Protein AF-A0A935DEQ8-F1 (afdb_monomer_lite)

Radius of gyration: 13.07 Å; chains: 1; bounding box: 27×20×39 Å

Foldseek 3Di:
DDQDPVPRDDDPPPQCVQQPAWAEWDADPAAIWTFFQQFIWGDGPPDHTDDTQGPPHRPVGGFHYWDDDDQWIWTQHPRGIDIDGNDDD

Structure (mmCIF, N/CA/C/O backbone):
data_AF-A0A935DEQ8-F1
#
_entry.id   AF-A0A935DEQ8-F1
#
loop_
_atom_site.group_PDB
_atom_site.id
_atom_site.type_symbol
_atom_site.label_atom_id
_atom_site.label_alt_id
_atom_site.label_comp_id
_atom_site.label_asym_id
_atom_site.label_entity_id
_atom_site.label_seq_id
_atom_site.pdbx_PDB_ins_code
_atom_site.Cartn_x
_atom_site.Cartn_y
_atom_site.Cartn_z
_atom_site.occupancy
_atom_site.B_iso_or_equiv
_atom_site.auth_seq_id
_atom_site.auth_comp_id
_atom_site.auth_asym_id
_atom_site.auth_atom_id
_atom_site.pdbx_PDB_model_num
ATOM 1 N N . MET A 1 1 ? -6.563 -2.233 -12.580 1.00 68.19 1 MET A N 1
ATOM 2 C CA . MET A 1 1 ? -5.596 -2.089 -13.689 1.00 68.19 1 MET A CA 1
ATOM 3 C C . MET A 1 1 ? -6.081 -0.980 -14.601 1.00 68.19 1 MET A C 1
ATOM 5 O O . MET A 1 1 ? -7.276 -0.914 -14.859 1.00 68.19 1 MET A O 1
ATOM 9 N N . TRP A 1 2 ? -5.183 -0.097 -15.022 1.00 79.50 2 TRP A N 1
ATOM 10 C CA . TRP A 1 2 ? -5.468 1.010 -15.931 1.00 79.50 2 TRP A CA 1
ATOM 11 C C . TRP A 1 2 ? -4.899 0.678 -17.305 1.00 79.50 2 TRP A C 1
ATOM 13 O O . TRP A 1 2 ? -3.798 0.134 -17.399 1.00 79.50 2 TRP A O 1
ATOM 23 N N . ARG A 1 3 ? -5.656 0.972 -18.360 1.00 86.31 3 ARG A N 1
ATOM 24 C CA . ARG A 1 3 ? -5.183 0.806 -19.730 1.00 86.31 3 ARG A CA 1
ATOM 25 C C . ARG A 1 3 ? -4.620 2.134 -20.206 1.00 86.31 3 ARG A C 1
ATOM 27 O O . ARG A 1 3 ? -5.359 3.112 -20.281 1.00 86.31 3 ARG A O 1
ATOM 34 N N . ASP A 1 4 ? -3.329 2.150 -20.500 1.00 83.31 4 ASP A N 1
ATOM 35 C CA . ASP A 1 4 ? -2.649 3.341 -20.988 1.00 83.31 4 ASP A CA 1
ATOM 36 C C . ASP A 1 4 ? -3.215 3.767 -22.347 1.00 83.31 4 ASP A C 1
ATOM 38 O O . ASP A 1 4 ? -3.204 2.956 -23.274 1.00 83.31 4 ASP A O 1
ATOM 42 N N . PRO A 1 5 ? -3.733 5.000 -22.500 1.00 87.56 5 PRO A N 1
ATOM 43 C CA . PRO A 1 5 ? -4.282 5.455 -23.766 1.00 87.56 5 PRO A CA 1
ATOM 44 C C . PRO A 1 5 ? -3.211 5.631 -24.847 1.00 87.56 5 PRO A C 1
ATOM 46 O O . PRO A 1 5 ? -3.560 5.584 -26.022 1.00 87.56 5 PRO A O 1
ATOM 49 N N . LEU A 1 6 ? -1.934 5.813 -24.483 1.00 88.81 6 LEU A N 1
ATOM 50 C CA . LEU A 1 6 ? -0.842 5.982 -25.446 1.00 88.81 6 LEU A CA 1
ATOM 51 C C . LEU A 1 6 ? -0.292 4.637 -25.920 1.00 88.81 6 LEU A C 1
ATOM 53 O O . LEU A 1 6 ? -0.158 4.409 -27.118 1.00 88.81 6 LEU A O 1
ATOM 57 N N . SER A 1 7 ? 0.028 3.740 -24.984 1.00 91.31 7 SER A N 1
ATOM 58 C CA . SER A 1 7 ? 0.659 2.451 -25.304 1.00 91.31 7 SER A CA 1
ATOM 59 C C . SER A 1 7 ? -0.324 1.283 -25.432 1.00 91.31 7 SER A C 1
ATOM 61 O O . SER A 1 7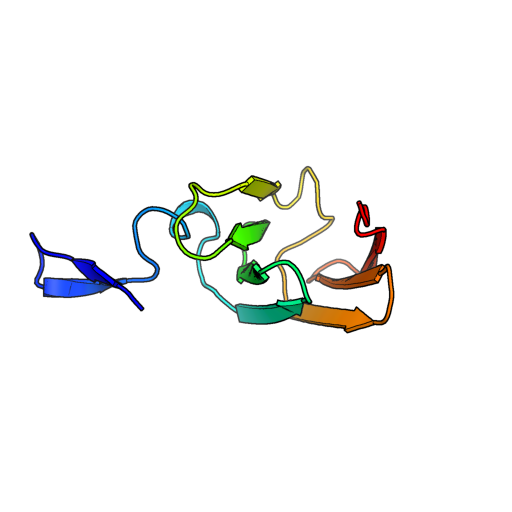 ? 0.037 0.219 -25.929 1.00 91.31 7 SER A O 1
ATOM 63 N N . GLY A 1 8 ? -1.561 1.431 -24.951 1.00 91.38 8 GLY A N 1
ATOM 64 C CA . GLY A 1 8 ? -2.537 0.342 -24.846 1.00 91.38 8 GLY A CA 1
ATOM 65 C C . GLY A 1 8 ? -2.204 -0.702 -23.775 1.00 91.38 8 GLY A C 1
ATOM 66 O O . GLY A 1 8 ? -2.983 -1.644 -23.595 1.00 91.38 8 GLY A O 1
ATOM 67 N N . ALA A 1 9 ? -1.078 -0.547 -23.071 1.00 88.12 9 ALA A N 1
ATOM 68 C CA . ALA A 1 9 ? -0.603 -1.486 -22.071 1.00 88.12 9 ALA A CA 1
ATOM 69 C C . ALA A 1 9 ? -1.452 -1.429 -20.798 1.00 88.12 9 ALA A C 1
ATOM 71 O O . ALA A 1 9 ? -1.936 -0.374 -20.379 1.00 88.12 9 ALA A O 1
ATOM 72 N N . TRP A 1 10 ? -1.596 -2.579 -20.146 1.00 85.06 10 TRP A N 1
ATOM 73 C CA . TRP A 1 10 ? -2.150 -2.644 -18.802 1.00 85.06 10 TRP A CA 1
ATOM 74 C C . TRP A 1 10 ? -1.073 -2.262 -17.796 1.00 85.06 10 TRP A C 1
ATOM 76 O O . TRP A 1 10 ? -0.040 -2.920 -17.700 1.00 85.06 10 TRP A O 1
ATOM 86 N N . THR A 1 11 ? -1.318 -1.207 -17.028 1.00 82.69 11 THR A N 1
ATOM 87 C CA . THR A 1 11 ? -0.409 -0.757 -15.975 1.00 82.69 11 THR A CA 1
ATOM 88 C C . THR A 1 11 ? -1.170 -0.546 -14.667 1.00 82.69 11 THR A C 1
ATOM 90 O O . THR A 1 11 ? -2.405 -0.599 -14.597 1.00 82.69 11 THR A O 1
ATOM 93 N N . ALA A 1 12 ? -0.429 -0.296 -13.590 1.00 76.38 12 ALA A N 1
ATOM 94 C CA . ALA A 1 12 ? -1.007 0.132 -12.320 1.00 76.38 12 ALA A CA 1
ATOM 95 C C . ALA A 1 12 ? -1.683 1.521 -12.414 1.00 76.38 12 ALA A C 1
ATOM 97 O O . ALA A 1 12 ? -2.426 1.918 -11.518 1.00 76.38 12 ALA A O 1
ATOM 98 N N . GLY A 1 13 ? -1.465 2.239 -13.519 1.00 80.25 13 GLY A N 1
ATOM 99 C CA . GLY A 1 13 ? -1.868 3.621 -13.707 1.00 80.25 13 GLY A CA 1
ATOM 100 C C . GLY A 1 13 ? -0.850 4.601 -13.119 1.00 80.25 13 GLY A C 1
ATOM 101 O O . GLY A 1 13 ? 0.012 4.212 -12.325 1.00 80.25 13 GLY A O 1
ATOM 102 N N . PRO A 1 14 ? -0.956 5.888 -13.485 1.00 76.25 14 PRO A N 1
ATOM 103 C CA . PRO A 1 14 ? -0.024 6.931 -13.048 1.00 76.25 14 PRO A CA 1
ATOM 104 C C . PRO A 1 14 ? -0.031 7.135 -11.532 1.00 76.25 14 PRO A C 1
ATOM 106 O O . PRO A 1 14 ? 0.945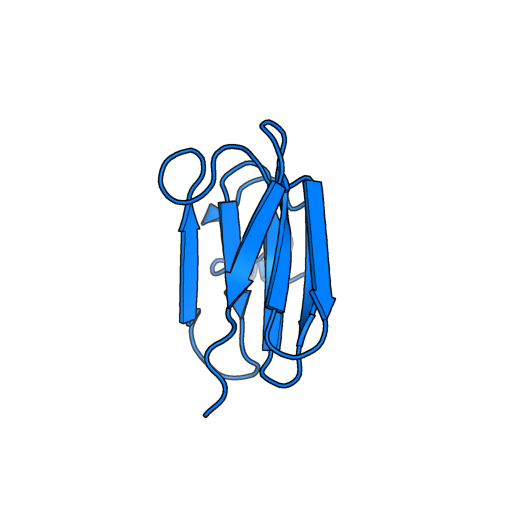 7.610 -10.968 1.00 76.25 14 PRO A O 1
ATOM 109 N N . LEU A 1 15 ? -1.124 6.753 -10.872 1.00 76.50 15 LEU A N 1
ATOM 110 C CA . LEU A 1 15 ? -1.242 6.829 -9.427 1.00 76.50 15 LEU A CA 1
ATOM 111 C C . LEU A 1 15 ? -0.272 5.839 -8.753 1.00 76.50 15 LEU A C 1
ATOM 113 O O . LEU A 1 15 ? 0.537 6.204 -7.909 1.00 76.50 15 LEU A O 1
ATOM 117 N N . LEU A 1 16 ? -0.309 4.570 -9.145 1.00 82.00 16 LEU A N 1
ATOM 118 C CA . LEU A 1 16 ? 0.356 3.502 -8.396 1.00 82.00 16 LEU A CA 1
ATOM 119 C C . LEU A 1 16 ? 1.732 3.120 -8.959 1.00 82.00 16 LEU A C 1
ATOM 121 O O . LEU A 1 16 ? 2.424 2.300 -8.362 1.00 82.00 16 LEU A O 1
ATOM 125 N N . SER A 1 17 ? 2.154 3.718 -10.077 1.00 84.75 17 SER A N 1
ATOM 126 C CA . SER A 1 17 ? 3.446 3.434 -10.721 1.00 84.75 17 SER A CA 1
ATOM 127 C C . SER A 1 17 ? 4.652 3.706 -9.812 1.00 84.75 17 SER A C 1
ATOM 129 O O . SER A 1 17 ? 5.669 3.016 -9.911 1.00 84.75 17 SER A O 1
ATOM 131 N N . GLY A 1 18 ? 4.531 4.667 -8.889 1.00 88.62 18 GLY A N 1
ATOM 132 C CA . GLY A 1 18 ? 5.563 4.991 -7.902 1.00 88.62 18 GLY A CA 1
ATOM 133 C C . GLY A 1 18 ? 5.833 3.878 -6.883 1.00 88.62 18 GLY A C 1
ATOM 134 O O . GLY A 1 18 ? 6.927 3.827 -6.328 1.00 88.62 18 GLY A O 1
ATOM 135 N N . LEU A 1 19 ? 4.887 2.951 -6.684 1.00 92.75 19 LEU A N 1
ATOM 136 C CA . LEU A 1 19 ? 5.007 1.847 -5.721 1.00 92.75 19 LEU A CA 1
ATOM 137 C C . LEU A 1 19 ? 5.807 0.652 -6.262 1.00 92.75 19 LEU A C 1
ATOM 139 O O . LEU A 1 19 ? 6.048 -0.306 -5.528 1.00 92.75 19 LEU A O 1
ATOM 143 N N . GLY A 1 20 ? 6.219 0.709 -7.533 1.00 93.00 20 GLY A N 1
ATOM 144 C CA . GLY A 1 20 ? 6.950 -0.362 -8.199 1.00 93.00 20 GLY A CA 1
ATOM 145 C C . GLY A 1 20 ? 6.078 -1.583 -8.484 1.00 93.00 20 GLY A C 1
ATOM 146 O O . GLY A 1 20 ? 4.941 -1.442 -8.946 1.00 93.00 20 GLY A O 1
ATOM 147 N N . ARG A 1 21 ? 6.612 -2.792 -8.283 1.00 93.56 21 ARG A N 1
ATOM 148 C CA . ARG A 1 21 ? 5.838 -4.019 -8.510 1.00 93.56 21 ARG A CA 1
ATOM 149 C C . ARG A 1 21 ? 4.829 -4.178 -7.383 1.00 93.56 21 ARG A C 1
ATOM 151 O O . ARG A 1 21 ? 5.219 -4.377 -6.237 1.00 93.56 21 ARG A O 1
ATOM 158 N N . LEU A 1 22 ? 3.544 -4.133 -7.722 1.00 94.06 22 LEU A N 1
ATOM 159 C CA . LEU A 1 22 ? 2.464 -4.327 -6.757 1.00 94.06 22 LEU A CA 1
ATOM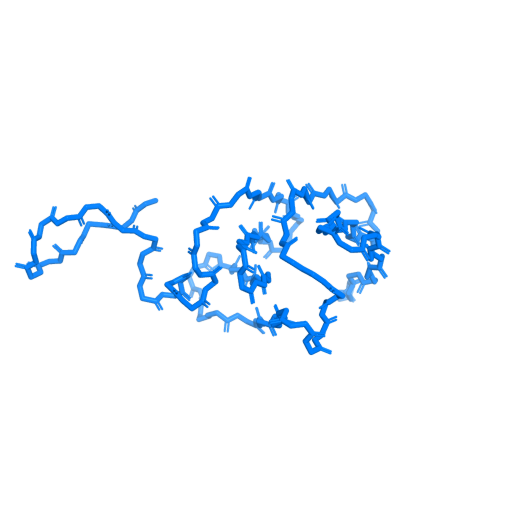 160 C C . LEU A 1 22 ? 2.417 -5.780 -6.273 1.00 94.06 22 LEU A C 1
ATOM 162 O O . LEU A 1 22 ? 2.533 -6.710 -7.072 1.00 94.06 22 LEU A O 1
ATOM 166 N N . THR A 1 23 ? 2.227 -5.964 -4.972 1.00 97.06 23 THR A N 1
ATOM 167 C CA . THR A 1 23 ? 2.311 -7.267 -4.289 1.00 97.06 23 THR A CA 1
ATOM 168 C C . THR A 1 23 ? 1.118 -7.544 -3.384 1.00 97.06 23 THR A C 1
ATOM 170 O O . THR A 1 23 ? 0.780 -8.704 -3.171 1.00 97.06 23 THR A O 1
ATOM 173 N N . ALA A 1 24 ? 0.462 -6.504 -2.864 1.00 97.25 24 ALA A N 1
ATOM 174 C CA . ALA A 1 24 ? -0.617 -6.646 -1.895 1.00 97.25 24 ALA A CA 1
ATOM 175 C C . ALA A 1 24 ? -1.648 -5.520 -2.015 1.00 97.25 24 ALA A C 1
ATOM 177 O O . ALA A 1 24 ? -1.346 -4.419 -2.480 1.00 97.25 24 ALA A O 1
ATOM 178 N N . PHE A 1 25 ? -2.865 -5.780 -1.547 1.00 96.06 25 PHE A N 1
ATOM 179 C CA . PHE A 1 25 ? -3.880 -4.753 -1.342 1.00 96.06 25 PHE A CA 1
ATOM 180 C C . PHE A 1 25 ? -4.802 -5.128 -0.179 1.00 96.06 25 PHE A C 1
ATOM 182 O O . PHE A 1 25 ? -4.974 -6.307 0.123 1.00 96.06 25 PHE A O 1
ATOM 189 N N . ALA A 1 26 ? -5.415 -4.125 0.446 1.00 95.88 26 ALA A N 1
ATOM 190 C CA . ALA A 1 26 ? -6.462 -4.304 1.446 1.00 95.88 26 ALA A CA 1
ATOM 191 C C . ALA A 1 26 ? -7.527 -3.215 1.306 1.00 95.88 26 ALA A C 1
ATOM 193 O O . ALA A 1 26 ? -7.211 -2.037 1.124 1.00 95.88 26 ALA A O 1
ATOM 194 N N . VAL A 1 27 ? -8.792 -3.612 1.413 1.00 92.50 27 VAL A N 1
ATOM 195 C CA . VAL A 1 27 ? -9.931 -2.689 1.420 1.00 92.50 27 VAL A CA 1
ATOM 196 C C . VAL A 1 27 ? -10.204 -2.253 2.857 1.00 92.50 27 VAL A C 1
ATOM 198 O O . VAL A 1 27 ? -10.219 -3.078 3.768 1.00 92.50 27 VAL A O 1
ATOM 201 N N . THR A 1 28 ? -10.431 -0.959 3.055 1.00 89.81 28 THR A N 1
ATOM 202 C CA . THR A 1 28 ? -10.916 -0.372 4.309 1.00 89.81 28 THR A CA 1
ATOM 203 C C . THR A 1 28 ? -12.251 0.327 4.053 1.00 89.81 28 THR A C 1
ATOM 205 O O . THR A 1 28 ? -12.679 0.467 2.907 1.00 89.81 28 THR A O 1
ATOM 208 N N . SER A 1 29 ? -12.912 0.818 5.103 1.00 86.75 29 SER A N 1
ATOM 209 C CA . SER A 1 29 ? -14.137 1.625 4.970 1.00 86.75 29 SER A CA 1
ATOM 210 C C . SER A 1 29 ? -13.948 2.898 4.138 1.00 86.75 29 SER A C 1
ATOM 212 O O . SER A 1 29 ? -14.910 3.450 3.616 1.00 86.75 29 SER A O 1
ATOM 214 N N . ASP A 1 30 ? -12.711 3.377 4.027 1.00 85.69 30 ASP A N 1
ATOM 215 C CA . ASP A 1 30 ? -12.375 4.664 3.434 1.00 85.69 30 ASP A CA 1
ATOM 216 C C . ASP A 1 30 ? -11.825 4.565 2.007 1.00 85.69 30 ASP A C 1
ATOM 218 O O . ASP A 1 30 ? -11.754 5.583 1.313 1.00 85.69 30 ASP A O 1
ATOM 222 N N . GLY A 1 31 ? -11.381 3.380 1.578 1.00 89.06 31 GLY A N 1
ATOM 223 C CA . GLY A 1 31 ? -10.688 3.189 0.306 1.00 89.06 31 GLY A CA 1
ATOM 224 C C . GLY A 1 31 ? -9.845 1.917 0.265 1.00 89.06 31 GLY A C 1
ATOM 225 O O . GLY A 1 31 ? -10.108 0.950 0.974 1.00 89.06 31 GLY A O 1
ATOM 226 N N . ILE A 1 32 ? -8.822 1.915 -0.588 1.00 91.12 32 ILE A N 1
ATOM 227 C CA . ILE A 1 32 ? -7.964 0.755 -0.836 1.00 91.12 32 ILE A CA 1
ATOM 228 C C . ILE A 1 32 ? -6.515 1.132 -0.545 1.00 91.12 32 ILE A C 1
ATOM 230 O O . ILE A 1 32 ? -5.971 2.063 -1.141 1.00 91.12 32 ILE A O 1
ATOM 234 N N . TRP A 1 33 ? -5.879 0.376 0.344 1.00 94.12 33 TRP A N 1
ATOM 235 C CA . TRP A 1 33 ? -4.428 0.360 0.471 1.00 94.12 33 TRP A CA 1
ATOM 236 C C . TRP A 1 33 ? -3.838 -0.597 -0.554 1.00 94.12 33 TRP A C 1
ATOM 238 O O . TRP A 1 33 ? -4.316 -1.719 -0.706 1.00 94.12 33 TRP A O 1
ATOM 248 N N . VAL A 1 34 ? -2.789 -0.160 -1.239 1.00 95.12 34 VAL A N 1
ATOM 249 C CA . VAL A 1 34 ? -2.037 -0.954 -2.211 1.00 95.12 34 VAL A CA 1
ATOM 250 C C . VAL A 1 34 ? -0.569 -0.925 -1.814 1.00 95.12 34 VAL A C 1
ATOM 252 O O . VAL A 1 34 ? -0.041 0.134 -1.492 1.00 95.12 34 VAL A O 1
ATOM 255 N N . GLY A 1 35 ? 0.083 -2.081 -1.826 1.00 96.44 35 GLY A N 1
ATOM 256 C CA . GLY A 1 35 ? 1.497 -2.249 -1.519 1.00 96.44 35 GLY A CA 1
ATOM 257 C C . GLY A 1 35 ? 2.285 -2.735 -2.725 1.00 96.44 35 GLY A C 1
ATOM 258 O O . GLY A 1 35 ? 1.770 -3.496 -3.549 1.00 96.44 35 GLY A O 1
ATOM 259 N N . GLY A 1 36 ? 3.539 -2.313 -2.800 1.00 96.75 36 GLY A N 1
ATOM 260 C CA . GLY A 1 36 ? 4.529 -2.799 -3.744 1.00 96.75 36 GLY A CA 1
ATOM 261 C C . GLY A 1 36 ? 5.939 -2.791 -3.159 1.00 96.75 36 GLY A C 1
ATOM 262 O O . GLY A 1 36 ? 6.164 -2.427 -2.000 1.00 96.75 36 GLY A O 1
ATOM 263 N N . ASP A 1 37 ? 6.906 -3.203 -3.974 1.00 97.25 37 ASP A N 1
ATOM 264 C CA . ASP A 1 37 ? 8.312 -3.314 -3.570 1.00 97.25 37 ASP A CA 1
ATOM 265 C C . ASP A 1 37 ? 8.969 -1.972 -3.199 1.00 97.25 37 ASP A C 1
ATOM 267 O O . ASP A 1 37 ? 9.957 -1.973 -2.468 1.00 97.25 37 ASP A O 1
ATOM 271 N N . ARG A 1 38 ? 8.396 -0.833 -3.614 1.00 96.75 38 ARG A N 1
ATOM 272 C CA . ARG A 1 38 ? 8.881 0.511 -3.247 1.00 96.75 38 ARG A CA 1
ATOM 273 C C . ARG A 1 38 ? 8.043 1.228 -2.190 1.00 96.75 38 ARG A C 1
ATOM 275 O O . ARG A 1 38 ? 8.368 2.363 -1.841 1.00 96.75 38 ARG A O 1
ATOM 282 N N . GLY A 1 39 ? 6.980 0.611 -1.673 1.00 96.50 39 GLY A N 1
ATOM 283 C CA . GLY A 1 39 ? 6.167 1.225 -0.622 1.00 96.50 39 GLY A CA 1
ATOM 284 C C . GLY A 1 39 ? 4.687 0.862 -0.648 1.00 96.50 39 GLY A C 1
ATOM 285 O O . GLY A 1 39 ? 4.272 -0.096 -1.294 1.00 96.50 39 GLY A O 1
ATOM 286 N N . ALA A 1 40 ? 3.871 1.654 0.044 1.00 95.69 40 ALA A N 1
ATOM 287 C CA . ALA A 1 40 ? 2.417 1.531 0.077 1.00 95.69 40 ALA A CA 1
ATOM 288 C C . ALA A 1 40 ? 1.734 2.858 -0.266 1.00 95.69 40 ALA A C 1
ATOM 290 O O . ALA A 1 40 ? 2.243 3.929 0.049 1.00 95.69 40 ALA A O 1
ATOM 291 N N . GLY A 1 41 ? 0.548 2.802 -0.860 1.00 92.69 41 GLY A N 1
ATOM 292 C CA . GLY A 1 41 ? -0.273 3.973 -1.144 1.00 92.69 41 GLY A CA 1
ATOM 293 C C . GLY A 1 41 ? -1.743 3.738 -0.827 1.00 92.69 41 GLY A C 1
ATOM 294 O O . GLY A 1 41 ? -2.215 2.602 -0.846 1.00 92.69 41 GLY A O 1
ATOM 295 N N . PHE A 1 42 ? -2.469 4.819 -0.550 1.00 91.69 42 PHE A N 1
ATOM 296 C CA . PHE A 1 42 ? -3.905 4.779 -0.283 1.00 91.69 42 PHE A CA 1
ATOM 297 C C . PHE A 1 42 ? -4.705 5.510 -1.359 1.00 91.69 42 PHE A C 1
ATOM 299 O O . PHE A 1 42 ? -4.520 6.710 -1.588 1.00 91.69 42 PHE A O 1
ATOM 306 N N . VAL A 1 43 ? -5.628 4.787 -1.988 1.00 86.31 43 VAL A N 1
ATOM 307 C CA . VAL A 1 43 ? -6.498 5.289 -3.053 1.00 86.31 43 VAL A CA 1
ATOM 308 C C . VAL A 1 43 ? -7.934 5.332 -2.550 1.00 86.31 43 VAL A C 1
ATOM 310 O O . VAL A 1 43 ? -8.461 4.332 -2.062 1.00 86.31 43 VAL A O 1
ATOM 313 N N . ARG A 1 44 ? -8.596 6.478 -2.724 1.00 84.44 44 ARG A N 1
ATOM 314 C CA . ARG A 1 44 ? -10.050 6.590 -2.573 1.00 84.44 44 ARG A CA 1
ATOM 315 C C . ARG A 1 44 ? -10.714 6.609 -3.952 1.00 84.44 44 ARG A C 1
ATOM 317 O O . ARG A 1 44 ? -10.142 7.181 -4.884 1.00 84.44 44 ARG A O 1
ATOM 324 N N . PRO A 1 45 ? -11.922 6.043 -4.103 1.00 70.62 45 PRO A N 1
ATOM 325 C CA . PRO A 1 45 ? -12.717 6.253 -5.304 1.00 70.62 45 PRO A CA 1
ATOM 326 C C . PRO A 1 45 ? -12.905 7.753 -5.572 1.00 70.62 45 PRO A C 1
ATOM 328 O O . PRO A 1 45 ? -13.188 8.520 -4.654 1.00 70.62 45 PRO A O 1
ATOM 331 N N . MET A 1 46 ? -12.741 8.166 -6.831 1.00 68.75 46 MET A N 1
ATOM 332 C CA . MET A 1 46 ? -13.016 9.533 -7.307 1.00 68.75 46 MET A CA 1
ATOM 333 C C . MET A 1 46 ? -12.181 10.658 -6.661 1.00 68.75 46 MET A C 1
ATOM 335 O O . MET A 1 46 ? -12.513 11.827 -6.828 1.00 68.75 46 MET A O 1
ATOM 339 N N . SER A 1 47 ? -11.095 10.341 -5.948 1.00 67.44 47 SER A N 1
ATOM 340 C CA . SER A 1 47 ? -10.192 11.336 -5.350 1.00 67.44 47 SER A CA 1
ATOM 341 C C . SER A 1 47 ? -8.739 11.090 -5.770 1.00 67.44 47 SER A C 1
ATOM 343 O O . SER A 1 47 ? -8.373 9.946 -6.052 1.00 67.44 47 SER A O 1
ATOM 345 N N . PRO A 1 48 ? -7.888 12.131 -5.803 1.00 64.19 48 PRO A N 1
ATOM 346 C CA . PRO A 1 48 ? -6.455 11.949 -6.010 1.00 64.19 48 PRO A CA 1
ATOM 347 C C . PRO A 1 48 ? -5.833 11.085 -4.900 1.00 64.19 48 PRO A C 1
ATOM 349 O O . PRO A 1 48 ? -6.374 10.972 -3.797 1.00 64.19 48 PRO A O 1
ATOM 352 N N . LEU A 1 49 ? -4.690 10.462 -5.212 1.00 62.03 49 LEU A N 1
ATOM 353 C CA . LEU A 1 49 ? -3.904 9.661 -4.270 1.00 62.03 49 LEU A CA 1
ATOM 354 C C . LEU A 1 49 ? -3.652 10.428 -2.981 1.00 62.03 49 LEU A C 1
ATOM 356 O O . LEU A 1 49 ? -3.108 11.529 -3.003 1.00 62.03 49 LEU A O 1
ATOM 360 N N . LEU A 1 50 ? -4.041 9.824 -1.864 1.00 66.88 50 LEU A N 1
ATOM 361 C CA . LEU A 1 50 ? -4.181 10.573 -0.623 1.00 66.88 50 LEU A CA 1
ATOM 362 C C . LEU A 1 50 ? -2.983 10.400 0.314 1.00 66.88 50 LEU A C 1
ATOM 364 O O . LEU A 1 50 ? -2.833 11.175 1.253 1.00 66.88 50 LEU A O 1
ATOM 368 N N . ARG A 1 51 ? -2.131 9.391 0.080 1.00 78.25 51 ARG A N 1
ATOM 369 C CA . ARG A 1 51 ? -0.922 9.133 0.874 1.00 78.25 51 ARG A CA 1
ATOM 370 C C . ARG A 1 51 ? -0.030 8.092 0.203 1.00 78.25 51 ARG A C 1
ATOM 372 O O . ARG A 1 51 ? -0.550 7.072 -0.245 1.00 78.25 51 ARG A O 1
ATOM 379 N N . ILE A 1 52 ? 1.283 8.322 0.196 1.00 88.00 52 ILE A N 1
ATOM 380 C CA . ILE A 1 52 ? 2.303 7.326 -0.161 1.00 88.00 52 ILE A CA 1
ATOM 381 C C . ILE A 1 52 ? 3.257 7.185 1.030 1.00 88.00 52 ILE A C 1
ATOM 383 O O . ILE A 1 52 ? 3.615 8.186 1.644 1.00 88.00 52 ILE A O 1
ATOM 387 N N . LEU A 1 53 ? 3.605 5.947 1.368 1.00 93.31 53 LEU A N 1
ATOM 388 C CA . LEU A 1 53 ? 4.634 5.561 2.328 1.00 93.31 53 LEU A CA 1
ATOM 389 C C . LEU A 1 53 ? 5.734 4.850 1.542 1.00 93.31 53 LEU A C 1
ATOM 391 O O . LEU A 1 53 ? 5.468 3.801 0.955 1.00 93.31 53 LEU A O 1
ATOM 395 N N . TYR A 1 54 ? 6.937 5.403 1.504 1.00 95.06 54 TYR A N 1
ATOM 396 C CA . TYR A 1 54 ? 8.048 4.850 0.734 1.00 95.06 54 TYR A CA 1
ATOM 397 C C . TYR A 1 54 ? 8.867 3.849 1.551 1.00 95.06 54 TYR A C 1
ATOM 399 O O . TYR A 1 54 ? 9.065 4.023 2.750 1.00 95.06 54 TYR A O 1
ATOM 407 N N . ALA A 1 55 ? 9.404 2.823 0.896 1.00 95.31 55 ALA A N 1
ATOM 408 C CA . ALA A 1 55 ? 10.437 1.964 1.469 1.00 95.31 55 ALA A CA 1
ATOM 409 C C . ALA A 1 55 ? 11.833 2.419 0.986 1.00 95.31 55 ALA A C 1
ATOM 411 O O . ALA A 1 55 ? 11.975 2.715 -0.202 1.00 95.31 55 ALA A O 1
ATOM 412 N N . PRO A 1 56 ? 12.873 2.470 1.846 1.00 95.00 56 PRO A N 1
ATOM 413 C CA . PRO A 1 56 ? 12.879 2.113 3.266 1.00 95.00 56 PRO A CA 1
ATOM 414 C C . PRO A 1 56 ? 12.569 3.290 4.229 1.00 95.00 56 PRO A C 1
ATOM 416 O O . PRO A 1 56 ? 12.807 3.188 5.429 1.00 95.00 56 PRO A O 1
ATOM 419 N N . THR A 1 57 ? 12.124 4.445 3.719 1.00 94.94 57 THR A N 1
ATOM 420 C CA . THR A 1 57 ? 12.029 5.692 4.505 1.00 94.94 57 THR A CA 1
ATOM 421 C C . THR A 1 57 ? 10.886 5.695 5.522 1.00 94.94 57 THR A C 1
ATOM 423 O O . THR A 1 57 ? 11.109 5.974 6.696 1.00 94.94 57 THR A O 1
ATOM 426 N N . ASP A 1 58 ? 9.668 5.391 5.077 1.00 95.88 58 ASP A N 1
ATOM 427 C CA . ASP A 1 58 ? 8.458 5.351 5.907 1.00 95.88 58 ASP A CA 1
ATOM 428 C C . ASP A 1 58 ? 8.113 3.921 6.356 1.00 95.88 58 ASP A C 1
ATOM 430 O O . ASP A 1 58 ? 7.429 3.718 7.360 1.00 95.88 58 ASP A O 1
ATOM 434 N N . LEU A 1 59 ? 8.557 2.925 5.584 1.00 97.50 59 LEU A N 1
ATOM 435 C CA . LEU A 1 59 ? 8.401 1.496 5.851 1.00 97.50 59 LEU A CA 1
ATOM 436 C C . LEU A 1 59 ? 9.784 0.841 5.861 1.00 97.50 59 LEU A C 1
ATOM 438 O O . LEU A 1 59 ? 10.582 1.170 4.996 1.00 97.50 59 LEU A O 1
ATOM 442 N N . PRO A 1 60 ? 10.066 -0.134 6.738 1.00 97.38 60 PRO A N 1
ATOM 443 C CA . PRO A 1 60 ? 11.398 -0.731 6.853 1.00 97.38 60 PRO A CA 1
ATOM 444 C C . PRO A 1 60 ? 11.820 -1.559 5.626 1.00 97.38 60 PRO A C 1
ATOM 446 O O . PRO A 1 60 ? 13.000 -1.842 5.461 1.00 97.38 60 PRO A O 1
ATOM 449 N N . GLY A 1 61 ? 10.883 -1.934 4.746 1.00 98.06 61 GLY A N 1
ATOM 450 C CA . GLY A 1 61 ? 11.160 -2.710 3.538 1.00 98.06 61 GLY A CA 1
ATOM 451 C C . GLY A 1 61 ? 9.986 -2.716 2.557 1.00 98.06 61 GLY A C 1
ATOM 452 O O . GLY A 1 61 ? 8.930 -2.138 2.834 1.00 98.06 61 GLY A O 1
ATOM 453 N N . GLY A 1 62 ? 10.169 -3.386 1.417 1.00 98.25 62 GLY A N 1
ATOM 454 C CA . GLY A 1 62 ? 9.131 -3.531 0.393 1.00 98.25 62 GLY A CA 1
ATOM 455 C C . GLY A 1 62 ? 7.925 -4.306 0.924 1.00 98.25 62 GLY A C 1
ATOM 456 O O . GLY A 1 62 ? 8.080 -5.210 1.744 1.00 98.25 62 GLY A O 1
ATOM 457 N N . VAL A 1 63 ? 6.717 -3.956 0.483 1.00 98.50 63 VAL A N 1
ATOM 458 C CA . VAL A 1 63 ? 5.482 -4.536 1.030 1.00 98.50 63 VAL A CA 1
ATOM 459 C C . VAL A 1 63 ? 5.266 -5.952 0.501 1.00 98.50 63 VAL A C 1
ATOM 461 O O . VAL A 1 63 ? 5.385 -6.202 -0.699 1.00 98.50 63 VAL A O 1
ATOM 464 N N . THR A 1 64 ? 4.900 -6.878 1.386 1.00 98.50 64 THR A N 1
ATOM 465 C CA . THR A 1 64 ? 4.592 -8.281 1.056 1.00 98.50 64 THR A CA 1
ATOM 466 C C . THR A 1 64 ? 3.151 -8.661 1.389 1.00 98.50 64 THR A C 1
ATOM 468 O O . THR A 1 64 ? 2.576 -9.509 0.712 1.00 98.50 64 THR A O 1
ATOM 471 N N . ALA A 1 65 ? 2.542 -8.014 2.385 1.00 98.44 65 ALA A N 1
ATOM 472 C CA . ALA A 1 65 ? 1.158 -8.245 2.783 1.00 98.44 65 ALA A CA 1
ATOM 473 C C . ALA A 1 65 ? 0.541 -6.981 3.390 1.00 98.44 65 ALA A C 1
ATOM 475 O O . ALA A 1 65 ? 1.235 -6.187 4.027 1.00 98.44 65 ALA A O 1
ATOM 476 N N . ILE A 1 66 ? -0.773 -6.815 3.230 1.00 98.25 66 ILE A N 1
ATOM 477 C CA . ILE A 1 66 ? -1.544 -5.770 3.909 1.00 98.25 66 ILE A CA 1
ATOM 478 C C . ILE A 1 66 ? -2.817 -6.401 4.471 1.00 98.25 66 ILE A C 1
ATOM 480 O O . ILE A 1 66 ? -3.522 -7.106 3.754 1.00 98.25 66 ILE A O 1
ATOM 484 N N . ALA A 1 67 ? -3.124 -6.114 5.733 1.00 97.62 67 ALA A N 1
ATOM 485 C CA . ALA A 1 67 ? -4.389 -6.471 6.365 1.00 97.62 67 ALA A CA 1
ATOM 486 C C . ALA A 1 67 ? -4.951 -5.270 7.130 1.00 97.62 67 ALA A C 1
ATOM 488 O O . ALA A 1 67 ? -4.206 -4.520 7.759 1.00 97.62 67 ALA A O 1
ATOM 489 N N . SER A 1 68 ? -6.269 -5.084 7.087 1.00 95.12 68 SER A N 1
ATOM 490 C CA . SER A 1 68 ? -6.9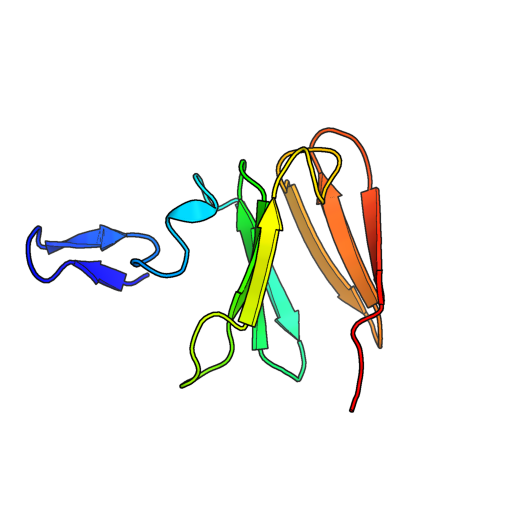57 -4.075 7.893 1.00 95.12 68 SER A CA 1
ATOM 491 C C . SER A 1 68 ? -7.825 -4.755 8.940 1.00 95.12 68 SER A C 1
ATOM 493 O O . SER A 1 68 ? -8.552 -5.694 8.631 1.00 95.12 68 SER A O 1
ATOM 495 N N . GLU A 1 69 ? -7.741 -4.268 10.175 1.00 93.56 69 GLU A N 1
ATOM 496 C CA . GLU A 1 69 ? -8.532 -4.755 11.299 1.00 93.56 69 GLU A CA 1
ATOM 497 C C . GLU A 1 69 ? -8.901 -3.578 12.209 1.00 93.56 69 GLU A C 1
ATOM 499 O O . GLU A 1 69 ? -8.038 -2.927 12.807 1.00 93.56 69 GLU A O 1
ATOM 504 N N . GLY A 1 70 ? -10.199 -3.284 12.309 1.00 90.00 70 GLY A N 1
ATOM 505 C CA . GLY A 1 70 ? -10.704 -2.160 13.095 1.00 90.00 70 GLY A CA 1
ATOM 506 C C . GLY A 1 70 ? -10.057 -0.833 12.686 1.00 90.00 70 GLY A C 1
ATOM 507 O O . GLY A 1 70 ? -10.126 -0.422 11.532 1.00 90.00 70 GLY A O 1
ATOM 508 N N . SER A 1 71 ? -9.408 -0.160 13.640 1.00 91.62 71 SER A N 1
ATOM 509 C CA . SER A 1 71 ? -8.699 1.109 13.406 1.00 91.62 71 SER A CA 1
ATOM 510 C C . SER A 1 71 ? -7.227 0.931 13.021 1.00 91.62 71 SER A C 1
ATOM 512 O O . SER A 1 71 ? -6.455 1.889 13.084 1.00 91.62 71 SER A O 1
ATOM 514 N N . TYR A 1 72 ? -6.814 -0.277 12.634 1.00 94.75 72 TYR A N 1
ATOM 515 C CA . TYR A 1 72 ? -5.424 -0.587 12.333 1.00 94.75 72 TYR A CA 1
ATOM 516 C C . TYR A 1 72 ? -5.230 -1.134 10.923 1.00 94.75 72 TYR A C 1
ATOM 518 O O . TYR A 1 72 ? -6.080 -1.819 10.349 1.00 94.75 72 TYR A O 1
ATOM 526 N N . LEU A 1 73 ? -4.055 -0.821 10.390 1.00 95.94 73 LEU A N 1
ATOM 527 C CA . LEU A 1 73 ? -3.495 -1.408 9.188 1.00 95.94 73 LEU A CA 1
ATOM 528 C C . LEU A 1 73 ? -2.197 -2.115 9.567 1.00 95.94 73 LEU A C 1
ATOM 530 O O . LEU A 1 73 ? -1.293 -1.502 10.138 1.00 95.94 73 LEU A O 1
ATOM 534 N N . TRP A 1 74 ? -2.115 -3.391 9.237 1.00 98.06 74 TRP A N 1
ATOM 535 C CA . TRP A 1 74 ? -0.921 -4.207 9.362 1.00 98.06 74 TRP A CA 1
ATOM 536 C C . TRP A 1 74 ? -0.267 -4.321 7.990 1.00 98.06 74 TRP A C 1
ATOM 538 O O . TRP A 1 74 ? -0.933 -4.661 7.012 1.00 98.06 74 TRP A O 1
ATOM 548 N N . ILE A 1 75 ? 1.027 -4.022 7.916 1.00 98.38 75 ILE A N 1
ATOM 549 C CA . ILE A 1 75 ? 1.826 -4.086 6.694 1.00 98.38 75 ILE A CA 1
ATOM 550 C C . ILE A 1 75 ? 2.998 -5.024 6.963 1.00 98.38 75 ILE A C 1
ATOM 552 O O . ILE A 1 75 ? 3.913 -4.682 7.713 1.00 98.38 75 ILE A O 1
ATOM 556 N N . GLY A 1 76 ? 2.960 -6.204 6.348 1.00 98.56 76 GLY A N 1
ATOM 557 C CA . GLY A 1 76 ? 4.127 -7.074 6.261 1.00 98.56 76 GLY A CA 1
ATOM 558 C C . GLY A 1 76 ? 5.103 -6.497 5.245 1.00 98.56 76 GLY A C 1
ATOM 559 O O . GLY A 1 76 ? 4.698 -6.121 4.140 1.00 98.56 76 GLY A O 1
ATOM 560 N N . THR A 1 77 ? 6.373 -6.408 5.617 1.00 98.56 77 THR A N 1
ATOM 561 C CA . THR A 1 77 ? 7.448 -5.957 4.735 1.00 98.56 77 THR A CA 1
ATOM 562 C C . THR A 1 77 ? 8.512 -7.042 4.600 1.00 98.56 77 THR A C 1
ATOM 564 O O . THR A 1 77 ? 8.486 -8.054 5.302 1.00 98.56 77 THR A O 1
ATOM 567 N N . THR A 1 78 ? 9.465 -6.849 3.691 1.00 98.44 78 THR A N 1
ATOM 568 C CA . THR A 1 78 ? 10.661 -7.703 3.612 1.00 98.44 78 THR A CA 1
ATOM 569 C C . THR A 1 78 ? 11.537 -7.619 4.865 1.00 98.44 78 THR A C 1
ATOM 571 O O . THR A 1 78 ? 12.300 -8.538 5.119 1.00 98.44 78 THR A O 1
ATOM 574 N N . GLU A 1 79 ? 11.385 -6.561 5.668 1.00 98.19 79 GLU A N 1
ATOM 575 C CA . GLU A 1 79 ? 12.206 -6.251 6.846 1.00 98.19 79 GLU A CA 1
ATOM 576 C C . GLU A 1 79 ? 11.325 -6.065 8.098 1.00 98.19 79 GLU A C 1
A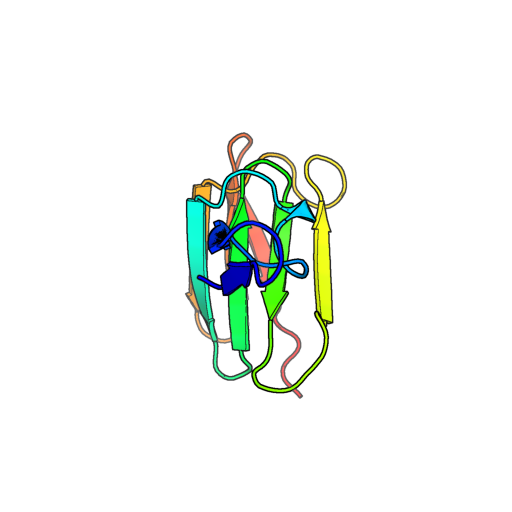TOM 578 O O . GLU A 1 79 ? 11.460 -5.102 8.856 1.00 98.19 79 GLU A O 1
ATOM 583 N N . GLY A 1 80 ? 10.359 -6.966 8.298 1.00 96.94 80 GLY A N 1
ATOM 584 C CA . GLY A 1 80 ? 9.525 -7.019 9.501 1.00 96.94 80 GLY A CA 1
ATOM 585 C C . GLY A 1 80 ? 8.063 -6.617 9.293 1.00 96.94 80 GLY A C 1
ATOM 586 O O . GLY A 1 80 ? 7.462 -6.858 8.247 1.00 96.94 80 GLY A O 1
ATOM 587 N N . LEU A 1 81 ? 7.451 -6.072 10.346 1.00 97.69 81 LEU A N 1
ATOM 588 C CA . LEU A 1 81 ? 6.014 -5.804 10.419 1.00 97.69 81 LEU A CA 1
ATOM 589 C C . LEU A 1 81 ? 5.765 -4.382 10.921 1.00 97.69 81 LEU A C 1
ATOM 591 O O . LEU A 1 81 ? 6.267 -3.990 11.973 1.00 97.69 81 LEU A O 1
ATOM 595 N N . VAL A 1 82 ? 4.938 -3.631 10.197 1.00 97.94 82 VAL A N 1
ATOM 596 C CA . VAL A 1 82 ? 4.492 -2.290 10.590 1.00 97.94 82 VAL A CA 1
ATOM 597 C C . VAL A 1 82 ? 3.014 -2.329 10.951 1.00 97.94 82 VAL A C 1
ATOM 599 O O . VAL A 1 82 ? 2.202 -2.930 10.248 1.00 97.94 82 VAL A O 1
ATOM 602 N N . ARG A 1 83 ? 2.648 -1.636 12.030 1.00 96.94 83 ARG A N 1
ATOM 603 C CA . ARG A 1 83 ? 1.257 -1.385 12.409 1.00 96.94 83 ARG A CA 1
ATOM 604 C C . ARG A 1 83 ? 0.992 0.112 12.396 1.00 96.94 83 ARG A C 1
ATOM 606 O O . ARG A 1 83 ? 1.622 0.861 13.138 1.00 96.94 83 ARG A O 1
ATOM 613 N N . LEU A 1 84 ? 0.030 0.541 11.591 1.00 93.94 84 LEU A N 1
ATOM 614 C CA . LEU A 1 84 ? -0.409 1.930 11.507 1.00 93.94 84 LEU A CA 1
ATOM 615 C C . LEU A 1 84 ? -1.813 2.060 12.080 1.00 93.94 84 LEU A C 1
ATOM 617 O O . LEU A 1 84 ? -2.664 1.200 11.864 1.00 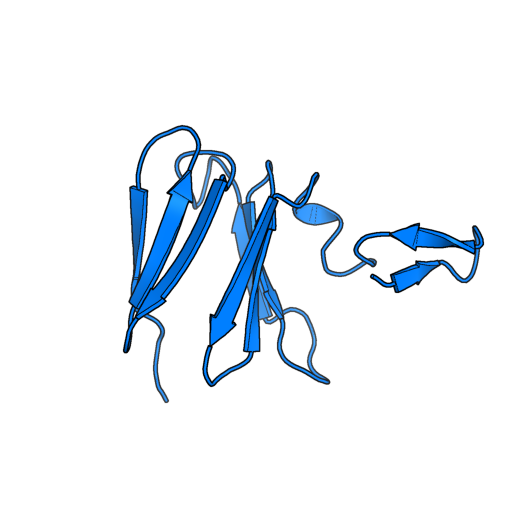93.94 84 LEU A O 1
ATOM 621 N N . ARG A 1 85 ? -2.073 3.162 12.784 1.00 92.06 85 ARG A N 1
ATOM 622 C CA . ARG A 1 85 ? -3.437 3.538 13.149 1.00 92.06 85 ARG A CA 1
ATOM 623 C C . ARG A 1 85 ? -4.065 4.275 11.972 1.00 92.06 85 ARG A C 1
ATOM 625 O O . ARG A 1 85 ? -3.553 5.307 11.538 1.00 92.06 85 ARG A O 1
ATOM 632 N N . LEU A 1 86 ? -5.169 3.746 11.464 1.00 87.12 86 LEU A N 1
ATOM 633 C CA . LEU A 1 86 ? -6.035 4.462 10.545 1.00 87.12 86 LEU A CA 1
ATOM 634 C C . LEU A 1 86 ? -6.698 5.583 11.350 1.00 87.12 86 LEU A C 1
ATOM 636 O O . LEU A 1 86 ? -7.323 5.331 12.382 1.00 87.12 86 LEU A O 1
ATOM 640 N N . GLN A 1 87 ? -6.511 6.833 10.927 1.00 73.88 87 GLN A N 1
ATOM 641 C CA . GLN A 1 87 ? -7.293 7.928 11.487 1.00 73.88 87 GLN A CA 1
ATOM 642 C C . GLN A 1 87 ? -8.728 7.743 10.999 1.00 73.88 87 GLN A C 1
ATOM 644 O O . GLN A 1 87 ? -9.025 8.003 9.834 1.00 73.88 87 GLN A O 1
ATOM 649 N N . GLY A 1 88 ? -9.589 7.236 11.881 1.00 61.88 88 GLY A N 1
ATOM 650 C CA . GLY A 1 88 ? -11.026 7.405 11.722 1.00 61.88 88 GLY A CA 1
ATOM 651 C C . GLY A 1 88 ? -11.337 8.895 11.796 1.00 61.88 88 GLY A C 1
ATOM 652 O O . GLY A 1 88 ? -10.695 9.618 12.563 1.00 61.88 88 GLY A O 1
ATOM 653 N N . ARG A 1 89 ? -12.266 9.352 10.961 1.00 50.78 89 ARG A N 1
ATOM 654 C CA . ARG A 1 89 ? -12.948 10.616 11.235 1.00 50.78 89 ARG A CA 1
ATOM 655 C C . ARG A 1 89 ? -13.711 10.522 12.550 1.00 50.78 89 ARG A C 1
ATOM 657 O O . ARG A 1 89 ? -14.268 9.432 12.810 1.00 50.78 89 ARG A O 1
#

Secondary structure (DSSP, 8-state):
-EE-TTT--EESHHHHGGG-SEEEEEEETTEEEEEETTEEEEE-TTS---EEEETTTTSSS-EEEEEEETTEEEEEETTEEEEEE----

pLDDT: mean 89.14, std 10.38, range [50.78, 98.56]

Sequence (89 aa):
MWRDPLSGAWTAGPLLSGLGRLTAFAVTSDGIWVGGDRGAGFVRPMSPLLRILYAPTDLPGGVTAIASEGSYLWIGTTEGLVRLRLQGR